Protein AF-A0A3B9YIF7-F1 (afdb_monomer_lite)

Foldseek 3Di:
DDDPPQDQQKWWADKDDFKWKDAPDDTDTDPDPRDGHGAQMKMFAAQQMKIWIAGPQRKIKIFDHGWIKGFNDRDPVDTDIDIPDGDMDIDDDDDD

Sequence (96 aa):
AGIAYAEPGASITKAYGIVQVRESGGWRSIERLPARLWDGGQLRTGSQAGAVLVLEDGSRIELGPDTSFSLDSSSAKDVSMKVSLGRLRAWVQRSV

Structure (mmCIF, N/CA/C/O backbone):
data_AF-A0A3B9YIF7-F1
#
_entry.id   AF-A0A3B9YIF7-F1
#
loop_
_atom_site.group_PDB
_atom_site.id
_atom_site.type_symbol
_atom_site.label_atom_id
_atom_site.label_alt_id
_atom_site.label_comp_id
_atom_site.label_asym_id
_atom_site.label_entity_id
_atom_site.label_seq_id
_atom_site.pdbx_PDB_ins_code
_atom_site.Cartn_x
_atom_site.Cartn_y
_atom_site.Cartn_z
_atom_site.occupancy
_atom_site.B_iso_or_equiv
_atom_site.auth_seq_id
_atom_site.auth_comp_id
_atom_site.auth_asym_id
_atom_site.auth_atom_id
_atom_site.pdbx_PDB_model_num
ATOM 1 N N . ALA A 1 1 ? 14.871 22.716 17.939 1.00 40.09 1 ALA A N 1
ATOM 2 C CA . ALA A 1 1 ? 13.949 22.411 16.829 1.00 40.09 1 ALA A CA 1
ATOM 3 C C . ALA A 1 1 ? 13.832 20.898 16.741 1.00 40.09 1 ALA A C 1
ATOM 5 O O . ALA A 1 1 ? 14.812 20.249 16.399 1.00 40.09 1 ALA A O 1
ATOM 6 N N . GLY A 1 2 ? 12.714 20.331 17.196 1.00 40.88 2 GLY A N 1
ATOM 7 C CA . GLY A 1 2 ? 12.483 18.893 17.084 1.00 40.88 2 GLY A CA 1
ATOM 8 C C . GLY A 1 2 ? 12.257 18.554 15.619 1.00 40.88 2 GLY A C 1
ATOM 9 O O . GLY A 1 2 ? 11.406 19.165 14.979 1.00 40.88 2 GLY A O 1
ATOM 10 N N . ILE A 1 3 ? 13.045 17.635 15.074 1.00 45.91 3 ILE A N 1
ATOM 11 C CA . ILE A 1 3 ? 12.728 17.021 13.789 1.00 45.91 3 ILE A CA 1
ATOM 12 C C . ILE A 1 3 ? 11.416 16.257 13.982 1.00 45.91 3 ILE A C 1
ATOM 14 O O . ILE A 1 3 ? 11.370 15.268 14.708 1.00 45.91 3 ILE A O 1
ATOM 18 N N . ALA A 1 4 ? 10.325 16.773 13.416 1.00 44.66 4 ALA A N 1
ATOM 19 C CA . ALA A 1 4 ? 9.095 16.012 13.290 1.00 44.66 4 ALA A CA 1
ATOM 20 C C . ALA A 1 4 ? 9.417 14.839 12.361 1.00 44.66 4 ALA A C 1
ATOM 22 O O . ALA A 1 4 ? 9.596 15.018 11.156 1.00 44.66 4 ALA A O 1
ATOM 23 N N . TYR A 1 5 ? 9.607 13.654 12.934 1.00 48.31 5 TYR A N 1
ATOM 24 C CA . TYR A 1 5 ? 9.704 12.433 12.154 1.00 48.31 5 TYR A CA 1
ATOM 25 C C . TYR A 1 5 ? 8.330 12.245 11.519 1.00 48.31 5 TYR A C 1
ATOM 27 O O . TYR A 1 5 ? 7.364 12.031 12.241 1.00 48.31 5 TYR A O 1
ATOM 35 N N . ALA A 1 6 ? 8.223 12.416 10.200 1.00 57.47 6 ALA A N 1
ATOM 36 C CA . ALA A 1 6 ? 6.985 12.125 9.491 1.00 57.47 6 ALA A CA 1
ATOM 37 C C . ALA A 1 6 ? 6.593 10.674 9.805 1.00 57.47 6 ALA A C 1
ATOM 39 O O . ALA A 1 6 ? 7.330 9.742 9.452 1.00 57.47 6 ALA A O 1
ATOM 40 N N . GLU A 1 7 ? 5.491 10.499 10.533 1.00 64.06 7 GLU A N 1
ATOM 41 C CA . GLU A 1 7 ? 4.992 9.177 10.884 1.00 64.06 7 GLU A CA 1
ATOM 42 C C . GLU A 1 7 ? 4.515 8.483 9.599 1.00 64.06 7 GLU A C 1
ATOM 44 O O . GLU A 1 7 ? 3.997 9.132 8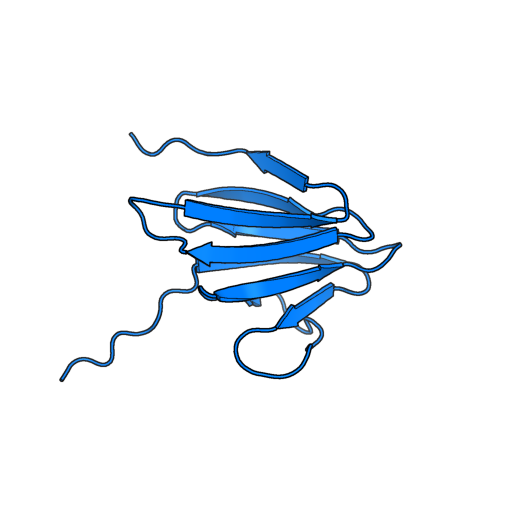.682 1.00 64.06 7 GLU A O 1
ATOM 49 N N . PRO A 1 8 ? 4.812 7.186 9.434 1.00 69.94 8 PRO A N 1
ATOM 50 C CA . PRO A 1 8 ? 4.412 6.468 8.241 1.00 69.94 8 PRO A CA 1
ATOM 51 C C . PRO A 1 8 ? 2.899 6.282 8.260 1.00 69.94 8 PRO A C 1
ATOM 53 O O . PRO A 1 8 ? 2.379 5.516 9.065 1.00 69.94 8 PRO A O 1
ATOM 56 N N . GLY A 1 9 ? 2.205 6.923 7.328 1.00 78.19 9 GLY A N 1
ATOM 57 C CA . GLY A 1 9 ? 0.754 6.882 7.324 1.00 78.19 9 GLY A CA 1
ATOM 58 C C . GLY A 1 9 ? 0.129 5.519 7.027 1.00 78.19 9 GLY A C 1
ATOM 59 O O . GLY A 1 9 ? -1.023 5.272 7.378 1.00 78.19 9 GLY A O 1
ATOM 60 N N . ALA A 1 10 ? 0.889 4.591 6.438 1.00 86.50 10 ALA A N 1
ATOM 61 C CA . ALA A 1 10 ? 0.524 3.182 6.385 1.00 86.50 10 ALA A CA 1
ATOM 62 C C . ALA A 1 10 ? 1.747 2.256 6.440 1.00 86.50 10 ALA A C 1
ATOM 64 O O . ALA A 1 10 ? 2.809 2.533 5.879 1.00 86.50 10 ALA A O 1
ATOM 65 N N . SER A 1 11 ? 1.565 1.083 7.041 1.00 90.88 11 SER A N 1
ATOM 66 C CA . SER A 1 11 ? 2.526 -0.019 7.022 1.00 90.88 11 SER A CA 1
ATOM 67 C C . SER A 1 11 ? 2.059 -1.123 6.080 1.00 90.88 11 SER A C 1
ATOM 69 O O . SER A 1 11 ? 1.034 -1.764 6.290 1.00 90.88 11 SER A O 1
ATOM 71 N N . ILE A 1 12 ? 2.835 -1.391 5.040 1.00 92.69 12 ILE A N 1
ATOM 72 C CA . ILE A 1 12 ? 2.607 -2.476 4.091 1.00 92.69 12 ILE A CA 1
ATOM 73 C C . ILE A 1 12 ? 3.149 -3.754 4.727 1.00 92.69 12 ILE A C 1
ATOM 75 O O . ILE A 1 12 ? 4.357 -3.976 4.793 1.00 92.69 12 ILE A O 1
ATOM 79 N N . THR A 1 13 ? 2.247 -4.590 5.229 1.00 93.81 13 THR A N 1
ATOM 80 C CA . THR A 1 13 ? 2.576 -5.816 5.971 1.00 93.81 13 THR A CA 1
ATOM 81 C C . THR A 1 13 ? 2.725 -7.026 5.060 1.00 93.81 13 THR A C 1
ATOM 83 O O . THR A 1 13 ? 3.457 -7.960 5.386 1.00 93.81 13 THR A O 1
ATOM 86 N N . LYS A 1 14 ? 2.057 -7.015 3.901 1.00 92.94 14 LYS A N 1
ATOM 87 C CA . LYS A 1 14 ? 2.192 -8.042 2.865 1.00 92.94 14 LYS A CA 1
ATOM 88 C C . LYS A 1 14 ? 2.240 -7.400 1.489 1.00 92.94 14 LYS A C 1
ATOM 90 O O . LYS A 1 14 ? 1.502 -6.459 1.217 1.00 92.94 14 LYS A O 1
ATOM 95 N N . ALA A 1 15 ? 3.067 -7.954 0.617 1.00 93.56 15 ALA A N 1
ATOM 96 C CA . ALA A 1 15 ? 3.128 -7.620 -0.796 1.00 93.56 15 ALA A CA 1
ATOM 97 C C . ALA A 1 15 ? 3.521 -8.880 -1.572 1.00 93.56 15 ALA A C 1
ATOM 99 O O . ALA A 1 15 ? 4.398 -9.625 -1.134 1.00 93.56 15 ALA A O 1
ATOM 100 N N . TYR A 1 16 ? 2.862 -9.128 -2.698 1.00 93.06 16 TYR A N 1
ATOM 101 C CA . TYR A 1 16 ? 3.213 -10.198 -3.630 1.00 93.06 16 TYR A CA 1
ATOM 102 C C . TYR A 1 16 ? 3.067 -9.706 -5.069 1.00 93.06 16 TYR A C 1
ATOM 104 O O . TYR A 1 16 ? 2.276 -8.805 -5.348 1.00 93.06 16 TYR A O 1
ATOM 112 N N . GLY A 1 17 ? 3.835 -10.300 -5.984 1.00 92.25 17 GLY A N 1
ATOM 113 C CA . GLY A 1 17 ? 3.927 -9.835 -7.367 1.00 92.25 17 GLY A CA 1
ATOM 114 C C . GLY A 1 17 ? 4.631 -8.478 -7.486 1.00 92.25 17 GLY A C 1
ATOM 115 O O . GLY A 1 17 ? 5.459 -8.110 -6.655 1.00 92.25 17 GLY A O 1
ATOM 116 N N . ILE A 1 18 ? 4.307 -7.727 -8.540 1.00 92.50 18 ILE A N 1
ATOM 117 C CA . ILE A 1 18 ? 4.880 -6.400 -8.794 1.00 92.50 18 ILE A CA 1
ATOM 118 C C . ILE A 1 18 ? 4.119 -5.357 -7.971 1.00 92.50 18 ILE A C 1
ATOM 120 O O . ILE A 1 18 ? 3.046 -4.905 -8.374 1.00 92.50 18 ILE A O 1
ATOM 124 N N . VAL A 1 19 ? 4.688 -4.967 -6.831 1.00 94.19 19 VAL A N 1
ATOM 125 C CA . VAL A 1 19 ? 4.190 -3.864 -6.000 1.00 94.19 19 VAL A CA 1
ATOM 126 C C . VAL A 1 19 ? 5.236 -2.764 -5.955 1.00 94.19 19 VAL A C 1
ATOM 128 O O . VAL A 1 19 ? 6.395 -3.009 -5.615 1.00 94.19 19 VAL A O 1
ATOM 131 N N . GLN A 1 20 ? 4.824 -1.549 -6.307 1.00 94.12 20 GLN A N 1
ATOM 132 C CA . GLN A 1 20 ? 5.704 -0.391 -6.349 1.00 94.12 20 GLN A CA 1
ATOM 133 C C . GLN A 1 20 ? 5.118 0.754 -5.543 1.00 94.12 20 GLN A C 1
ATOM 135 O O . GLN A 1 20 ? 3.914 0.988 -5.576 1.00 94.12 20 GLN A O 1
ATOM 140 N N . VAL A 1 21 ? 5.983 1.485 -4.854 1.00 93.25 21 VAL A N 1
ATOM 141 C CA . VAL A 1 21 ? 5.632 2.672 -4.082 1.00 93.25 21 VAL A CA 1
ATOM 142 C C . VAL A 1 21 ? 6.350 3.894 -4.637 1.00 93.25 21 VAL A C 1
ATOM 144 O O . VAL A 1 21 ? 7.400 3.783 -5.275 1.00 93.25 21 VAL A O 1
ATOM 147 N N . ARG A 1 22 ? 5.780 5.067 -4.404 1.00 92.25 22 ARG A N 1
ATOM 148 C CA . ARG A 1 22 ? 6.327 6.357 -4.806 1.00 92.25 22 ARG A CA 1
ATOM 149 C C . ARG A 1 22 ? 6.000 7.382 -3.731 1.00 92.25 22 ARG A C 1
ATOM 151 O O . ARG A 1 22 ? 4.834 7.632 -3.485 1.00 92.25 22 ARG A O 1
ATOM 158 N N . GLU A 1 23 ? 7.014 7.989 -3.130 1.00 82.94 23 GLU A N 1
ATOM 159 C CA . GLU A 1 23 ? 6.838 9.039 -2.112 1.00 82.94 23 GLU A CA 1
ATOM 160 C C . GLU A 1 23 ? 7.234 10.402 -2.676 1.00 82.94 23 GLU A C 1
ATOM 162 O O . GLU A 1 23 ? 6.383 11.221 -2.991 1.00 82.94 23 GLU A O 1
ATOM 167 N N . SER A 1 24 ? 8.530 10.620 -2.899 1.00 75.44 24 SER A N 1
ATOM 168 C CA . SER A 1 24 ? 9.083 11.900 -3.361 1.00 75.44 24 SER A CA 1
ATOM 169 C C . SER A 1 24 ? 10.039 11.722 -4.547 1.00 75.44 24 SER A C 1
ATOM 171 O O . SER A 1 24 ? 11.113 12.316 -4.608 1.00 75.44 24 SER A O 1
ATOM 173 N N . GLY A 1 25 ? 9.672 10.872 -5.512 1.00 81.38 25 GLY A N 1
ATOM 174 C CA . GLY A 1 25 ? 10.554 10.558 -6.639 1.00 81.38 25 GLY A CA 1
ATOM 175 C C . GLY A 1 25 ? 9.968 9.580 -7.651 1.00 81.38 25 GLY A C 1
ATOM 176 O O . GLY A 1 25 ? 8.802 9.689 -8.029 1.00 81.38 25 GLY A O 1
ATOM 177 N N . GLY A 1 26 ? 10.792 8.648 -8.129 1.00 87.88 26 GLY A N 1
ATOM 178 C CA . GLY A 1 26 ? 10.379 7.585 -9.046 1.00 87.88 26 GLY A CA 1
ATOM 179 C C . GLY A 1 26 ? 9.638 6.441 -8.349 1.00 87.88 26 GLY A C 1
ATOM 180 O O . GLY A 1 26 ? 9.638 6.325 -7.125 1.00 87.88 26 GLY A O 1
ATOM 181 N N . TRP A 1 27 ? 9.012 5.578 -9.147 1.00 92.31 27 TRP A N 1
ATOM 182 C CA . TRP A 1 27 ? 8.440 4.327 -8.654 1.00 92.31 27 TRP A CA 1
ATOM 183 C C . TRP A 1 27 ? 9.557 3.370 -8.239 1.00 92.31 27 TRP A C 1
ATOM 185 O O . TRP A 1 27 ? 10.426 3.054 -9.051 1.00 92.31 27 TRP A O 1
ATOM 195 N N . ARG A 1 28 ? 9.507 2.878 -7.001 1.00 92.38 28 ARG A N 1
ATOM 196 C CA . ARG A 1 28 ? 10.417 1.850 -6.482 1.00 92.38 28 ARG A CA 1
ATOM 197 C C . ARG A 1 28 ? 9.642 0.590 -6.130 1.00 92.38 28 ARG A C 1
ATOM 199 O O . ARG A 1 28 ? 8.543 0.680 -5.592 1.00 92.38 28 ARG A O 1
ATOM 206 N N . SER A 1 29 ? 10.195 -0.578 -6.426 1.00 91.62 29 SER A N 1
ATOM 207 C CA . SER A 1 29 ? 9.596 -1.847 -6.002 1.00 91.62 29 SER A CA 1
ATOM 208 C C . SER A 1 29 ? 9.808 -2.071 -4.506 1.00 91.62 29 SER A C 1
ATOM 210 O O . SER A 1 29 ? 10.810 -1.632 -3.944 1.00 91.62 29 SER A O 1
ATOM 212 N N . ILE A 1 30 ? 8.864 -2.747 -3.854 1.00 90.19 30 ILE A N 1
ATOM 213 C CA . ILE A 1 30 ? 9.027 -3.147 -2.453 1.00 90.19 30 ILE A CA 1
ATOM 214 C C . ILE A 1 30 ? 9.934 -4.374 -2.394 1.00 90.19 30 ILE A C 1
ATOM 216 O O . ILE A 1 30 ? 9.565 -5.440 -2.878 1.00 90.19 30 ILE A O 1
ATOM 220 N N . GLU A 1 31 ? 11.101 -4.228 -1.774 1.00 85.06 31 GLU A N 1
ATOM 221 C CA . GLU A 1 31 ? 12.072 -5.324 -1.639 1.00 85.06 31 GLU A CA 1
ATOM 222 C C . GLU A 1 31 ? 11.996 -6.025 -0.277 1.00 85.06 31 GLU A C 1
ATOM 224 O O . GLU A 1 31 ? 12.360 -7.193 -0.151 1.00 85.06 31 GLU A O 1
ATOM 229 N N . ARG A 1 32 ? 11.528 -5.325 0.766 1.00 86.88 32 ARG A N 1
ATOM 230 C CA . ARG A 1 32 ? 11.446 -5.847 2.138 1.00 86.88 32 ARG A CA 1
ATOM 231 C C . ARG A 1 32 ? 10.143 -5.439 2.806 1.00 86.88 32 ARG A C 1
ATOM 233 O O . ARG A 1 32 ? 9.659 -4.329 2.606 1.00 86.88 32 ARG A O 1
ATOM 240 N N . LEU A 1 33 ? 9.614 -6.344 3.627 1.00 90.50 33 LEU A N 1
ATOM 241 C CA . LEU A 1 33 ? 8.416 -6.138 4.434 1.00 90.50 33 LEU A CA 1
ATOM 242 C C . LEU A 1 33 ? 8.759 -6.206 5.937 1.00 90.50 33 LEU A C 1
ATOM 244 O O . LEU A 1 33 ? 9.646 -6.979 6.309 1.00 90.50 33 LEU A O 1
ATOM 248 N N . PRO A 1 34 ? 8.056 -5.446 6.798 1.00 89.75 34 PRO A N 1
ATOM 249 C CA . PRO A 1 34 ? 7.049 -4.455 6.427 1.00 89.75 34 PRO A CA 1
ATOM 250 C C . PRO A 1 34 ? 7.683 -3.223 5.764 1.00 89.75 34 PRO A C 1
ATOM 252 O O . PRO A 1 34 ? 8.732 -2.744 6.194 1.00 89.75 34 PRO A O 1
ATOM 255 N N . ALA A 1 35 ? 7.045 -2.719 4.709 1.00 90.56 35 ALA A N 1
ATOM 256 C CA . ALA A 1 35 ? 7.423 -1.454 4.082 1.00 90.56 35 ALA A CA 1
ATOM 257 C C . ALA A 1 35 ? 6.540 -0.328 4.620 1.00 90.56 35 ALA A C 1
ATOM 259 O O . ALA A 1 35 ? 5.434 -0.571 5.093 1.00 90.56 35 ALA A O 1
ATOM 260 N N . ARG A 1 36 ? 7.025 0.908 4.557 1.00 89.88 36 ARG A N 1
ATOM 261 C CA . ARG A 1 36 ? 6.282 2.089 5.006 1.00 89.88 36 ARG A CA 1
ATOM 262 C C . ARG A 1 36 ? 5.819 2.882 3.794 1.00 89.88 36 ARG A C 1
ATOM 264 O O . ARG A 1 36 ? 6.559 2.980 2.819 1.00 89.88 36 ARG A O 1
ATOM 271 N N . LEU A 1 37 ? 4.606 3.408 3.873 1.00 87.94 37 LEU A N 1
ATOM 272 C CA . LEU A 1 37 ? 4.062 4.395 2.956 1.00 87.94 37 LEU A CA 1
ATOM 273 C C . LEU A 1 37 ? 3.783 5.653 3.773 1.00 87.94 37 LEU A C 1
ATOM 275 O O . LEU A 1 37 ? 3.058 5.595 4.763 1.00 87.94 37 LEU A O 1
ATOM 279 N N . TRP A 1 38 ? 4.392 6.763 3.382 1.00 87.25 38 TRP A N 1
ATOM 280 C CA . TRP A 1 38 ? 4.192 8.053 4.035 1.00 87.25 38 TRP A CA 1
ATOM 281 C C . TRP A 1 38 ? 3.044 8.821 3.384 1.00 87.25 38 TRP A C 1
ATOM 283 O O . TRP A 1 38 ? 2.635 8.505 2.264 1.00 87.25 38 TRP A O 1
ATOM 293 N N . ASP A 1 39 ? 2.553 9.840 4.085 1.00 85.25 39 ASP A N 1
ATOM 294 C CA . ASP A 1 39 ? 1.575 10.787 3.553 1.00 85.25 39 ASP A CA 1
ATOM 295 C C . ASP A 1 39 ? 2.058 11.431 2.247 1.00 85.25 39 ASP A C 1
ATOM 297 O O . ASP A 1 39 ? 3.242 11.732 2.068 1.00 85.25 39 ASP A O 1
ATOM 301 N N . GLY A 1 40 ? 1.134 11.596 1.302 1.00 85.62 40 GLY A N 1
ATOM 302 C CA . GLY A 1 40 ? 1.418 11.961 -0.087 1.00 85.62 40 GLY A CA 1
ATOM 303 C C . GLY A 1 40 ? 1.968 10.809 -0.940 1.00 85.62 40 GLY A C 1
ATOM 304 O O . GLY A 1 40 ? 2.176 10.975 -2.145 1.00 85.62 40 GLY A O 1
ATOM 305 N N . GLY A 1 41 ? 2.208 9.639 -0.345 1.00 89.38 41 GLY A N 1
ATOM 306 C CA . GLY A 1 41 ? 2.729 8.461 -1.020 1.00 89.38 41 GLY A CA 1
ATOM 307 C C . GLY A 1 41 ? 1.699 7.763 -1.907 1.00 89.38 41 GLY A C 1
ATOM 308 O O . GLY A 1 41 ? 0.498 7.737 -1.646 1.00 89.38 41 GLY A O 1
ATOM 309 N N . GLN A 1 42 ? 2.190 7.125 -2.963 1.00 92.12 42 GLN A N 1
ATOM 310 C CA . GLN A 1 42 ? 1.409 6.325 -3.896 1.00 92.12 42 GLN A CA 1
ATOM 311 C C . GLN A 1 42 ? 1.908 4.883 -3.904 1.00 92.12 42 GLN A C 1
ATOM 313 O O . GLN A 1 42 ? 3.105 4.623 -3.791 1.00 92.12 42 GLN A O 1
ATOM 318 N N . LEU A 1 43 ? 0.996 3.940 -4.100 1.00 92.62 43 LEU A N 1
ATOM 319 C CA . LEU A 1 43 ? 1.273 2.523 -4.269 1.00 92.62 43 LEU A CA 1
ATOM 320 C C . LEU A 1 43 ? 0.535 2.019 -5.506 1.00 92.62 43 LEU A C 1
ATOM 322 O O . LEU A 1 43 ? -0.643 2.308 -5.701 1.00 92.62 43 LEU A O 1
ATOM 326 N N . ARG A 1 44 ? 1.220 1.244 -6.343 1.00 93.94 44 ARG A N 1
ATOM 327 C CA . ARG A 1 44 ? 0.597 0.540 -7.462 1.00 93.94 44 ARG A CA 1
ATOM 328 C C . ARG A 1 44 ? 0.912 -0.946 -7.453 1.00 93.94 44 ARG A C 1
ATOM 330 O O . ARG A 1 44 ? 2.027 -1.351 -7.116 1.00 93.94 44 ARG A O 1
ATOM 337 N N . THR A 1 45 ? -0.066 -1.741 -7.856 1.00 94.62 45 THR A N 1
ATOM 338 C CA . THR A 1 45 ? 0.039 -3.190 -8.026 1.00 94.62 45 THR A CA 1
ATOM 339 C C . THR A 1 45 ? -0.115 -3.542 -9.507 1.00 94.62 45 THR A C 1
ATOM 341 O O . THR A 1 45 ? -0.943 -2.972 -10.214 1.00 94.62 45 THR A O 1
ATOM 344 N N . GLY A 1 46 ? 0.710 -4.466 -9.998 1.00 92.94 46 GLY A N 1
ATOM 345 C CA . GLY A 1 46 ? 0.559 -5.054 -11.333 1.00 92.94 46 GLY A CA 1
ATOM 346 C C . GLY A 1 46 ? -0.570 -6.090 -11.416 1.00 92.94 46 GLY A C 1
ATOM 347 O O . GLY A 1 46 ? -1.246 -6.385 -10.430 1.00 92.94 46 GLY A O 1
ATOM 348 N N . SER A 1 47 ? -0.740 -6.702 -12.587 1.00 89.31 47 SER A N 1
ATOM 349 C CA . SER A 1 47 ? -1.898 -7.559 -12.902 1.00 89.31 47 SER A CA 1
ATOM 350 C C . SER A 1 47 ? -1.969 -8.895 -12.153 1.00 89.31 47 SER A C 1
ATOM 352 O O . SER A 1 47 ? -3.016 -9.532 -12.100 1.00 89.31 47 SER A O 1
ATOM 354 N N . GLN A 1 48 ? -0.869 -9.327 -11.535 1.00 91.81 48 GLN A N 1
ATOM 355 C CA . GLN A 1 48 ? -0.809 -10.507 -10.658 1.00 91.81 48 GLN A CA 1
ATOM 356 C C . GLN A 1 48 ? -0.197 -10.150 -9.300 1.00 91.81 48 GLN A C 1
ATOM 358 O O . GLN A 1 48 ? 0.566 -10.919 -8.714 1.00 91.81 48 GLN A O 1
ATOM 363 N N . ALA A 1 49 ? -0.471 -8.935 -8.831 1.00 94.12 49 ALA A N 1
ATOM 364 C CA . ALA A 1 49 ? 0.089 -8.409 -7.601 1.00 94.12 49 ALA A CA 1
ATOM 365 C C . ALA A 1 49 ? -1.001 -8.045 -6.595 1.00 94.12 49 ALA A C 1
ATOM 367 O O . ALA A 1 49 ? -2.158 -7.822 -6.950 1.00 94.12 49 ALA A O 1
ATOM 368 N N . GLY A 1 50 ? -0.611 -7.956 -5.332 1.00 93.50 50 GLY A N 1
ATOM 369 C CA . GLY A 1 50 ? -1.487 -7.492 -4.270 1.00 93.50 50 GLY A CA 1
ATOM 370 C C . GLY A 1 50 ? -0.693 -7.028 -3.064 1.00 93.50 50 GLY A C 1
ATOM 371 O O . GLY A 1 50 ? 0.460 -7.419 -2.867 1.00 93.50 50 GLY A O 1
ATOM 372 N N . ALA A 1 51 ? -1.315 -6.170 -2.264 1.00 94.44 51 ALA A N 1
ATOM 373 C CA . ALA A 1 51 ? -0.691 -5.591 -1.085 1.00 94.44 51 ALA A CA 1
ATOM 374 C C . ALA A 1 51 ? -1.687 -5.497 0.069 1.00 94.44 51 ALA A C 1
ATOM 376 O O . ALA A 1 51 ? -2.865 -5.227 -0.143 1.00 94.44 51 ALA A O 1
ATOM 377 N N . VAL A 1 52 ? -1.203 -5.702 1.291 1.00 94.38 52 VAL A N 1
ATOM 378 C CA . VAL A 1 52 ? -1.962 -5.484 2.523 1.00 94.38 52 VAL A CA 1
ATOM 379 C C . VAL A 1 52 ? -1.286 -4.368 3.297 1.00 94.38 52 VAL A C 1
ATOM 381 O O . VAL A 1 52 ? -0.122 -4.493 3.683 1.00 94.38 52 VAL A O 1
ATOM 384 N N . LEU A 1 53 ? -2.024 -3.292 3.526 1.00 91.81 53 LEU A N 1
ATOM 385 C CA . LEU A 1 53 ? -1.625 -2.148 4.321 1.00 91.81 53 LEU A CA 1
ATOM 386 C C . LEU A 1 53 ? -2.390 -2.158 5.643 1.00 91.81 53 LEU A C 1
ATOM 388 O O . LEU A 1 53 ? -3.557 -2.544 5.700 1.00 91.81 53 LEU A O 1
ATOM 392 N N . VAL A 1 54 ? -1.712 -1.742 6.699 1.00 90.00 54 VAL A N 1
ATOM 393 C CA . VAL A 1 54 ? -2.277 -1.490 8.020 1.00 90.00 54 VAL A CA 1
ATOM 394 C C . VAL A 1 54 ? -1.970 -0.041 8.356 1.00 90.00 54 VAL A C 1
ATOM 396 O O . VAL A 1 54 ? -0.810 0.369 8.307 1.00 90.00 54 VAL A O 1
ATOM 399 N N . LEU A 1 55 ? -3.013 0.730 8.620 1.00 85.31 55 LEU A N 1
ATOM 400 C CA . LEU A 1 55 ? -2.932 2.121 9.042 1.00 85.31 55 LEU A CA 1
ATOM 401 C C . LEU A 1 55 ? -2.652 2.211 10.544 1.00 85.31 55 LEU A C 1
ATOM 403 O O . LEU A 1 55 ? -2.798 1.226 11.270 1.00 85.31 55 LEU A O 1
ATOM 407 N N . GLU A 1 56 ? -2.240 3.387 11.014 1.00 80.19 56 GLU A N 1
ATOM 408 C CA . GLU A 1 56 ? -1.928 3.600 12.435 1.00 80.19 56 GLU A CA 1
ATOM 409 C C . GLU A 1 56 ? -3.149 3.448 13.352 1.00 80.19 56 GLU A C 1
ATOM 411 O O . GLU A 1 56 ? -3.015 3.007 14.491 1.00 80.19 56 GLU A O 1
ATOM 416 N N . ASP A 1 57 ? -4.350 3.724 12.842 1.00 75.81 57 ASP A N 1
ATOM 417 C CA . ASP A 1 57 ? -5.625 3.498 13.536 1.00 75.81 57 ASP A CA 1
ATOM 418 C C . ASP A 1 57 ? -6.015 2.002 13.634 1.00 75.81 57 ASP A C 1
ATOM 420 O O . ASP A 1 57 ? -7.034 1.648 14.230 1.00 75.81 57 ASP A O 1
ATOM 424 N N . GLY A 1 58 ? -5.213 1.103 13.054 1.00 82.81 58 GLY A N 1
ATOM 425 C CA . GLY A 1 58 ? -5.485 -0.332 12.974 1.00 82.81 58 GLY A CA 1
ATOM 426 C C . GLY A 1 58 ? -6.376 -0.737 11.798 1.00 82.81 58 GLY A C 1
ATOM 427 O O . GLY A 1 58 ? -6.631 -1.929 11.607 1.00 82.81 58 GLY A O 1
ATOM 428 N N . SER A 1 59 ? -6.820 0.213 10.974 1.00 85.00 59 SER A N 1
ATOM 429 C CA . SER A 1 59 ? -7.564 -0.073 9.754 1.00 85.00 59 SER A CA 1
ATOM 430 C C . SER A 1 59 ? -6.709 -0.889 8.787 1.00 85.00 59 SER A C 1
ATOM 432 O O . SER A 1 59 ? -5.522 -0.634 8.572 1.00 85.00 59 SER A O 1
ATOM 434 N N . ARG A 1 60 ? -7.328 -1.892 8.167 1.00 90.50 60 ARG A N 1
ATOM 435 C CA . ARG A 1 60 ? -6.669 -2.800 7.226 1.00 90.50 60 ARG A CA 1
ATOM 436 C C . ARG A 1 60 ? -7.168 -2.543 5.819 1.00 90.50 60 ARG A C 1
ATOM 438 O O . ARG A 1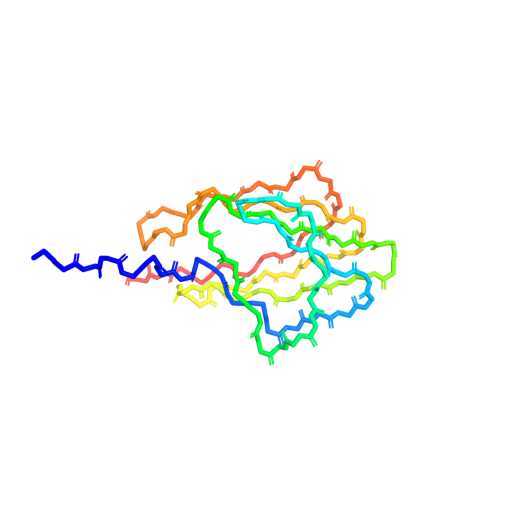 60 ? -8.371 -2.502 5.578 1.00 90.50 60 ARG A O 1
ATOM 445 N N . ILE A 1 61 ? -6.243 -2.449 4.875 1.00 90.81 61 ILE A N 1
ATOM 446 C CA . ILE A 1 61 ? -6.532 -2.210 3.465 1.00 90.81 61 ILE A CA 1
ATOM 447 C C . ILE A 1 61 ? -5.858 -3.291 2.639 1.00 90.81 61 ILE A C 1
ATOM 449 O O . ILE A 1 61 ? -4.661 -3.522 2.752 1.00 90.81 61 ILE A O 1
ATOM 453 N N . GLU A 1 62 ? -6.622 -3.944 1.778 1.00 93.81 62 GLU A N 1
ATOM 454 C CA . GLU A 1 62 ? -6.114 -4.901 0.806 1.00 93.81 62 GLU A CA 1
ATOM 455 C C . GLU A 1 62 ? -6.320 -4.369 -0.605 1.00 93.81 62 GLU A C 1
ATOM 457 O O . GLU A 1 62 ? -7.436 -4.044 -1.020 1.00 93.81 62 GLU A O 1
ATOM 462 N N . LEU A 1 63 ? -5.215 -4.297 -1.337 1.00 92.94 63 LEU A N 1
ATOM 463 C CA . LEU A 1 63 ? -5.153 -3.906 -2.732 1.00 92.94 63 LEU A CA 1
ATOM 464 C C . LEU A 1 63 ? -5.038 -5.163 -3.585 1.00 92.94 63 LEU A C 1
ATOM 466 O O . LEU A 1 63 ? -4.173 -6.015 -3.352 1.00 92.94 63 LEU A O 1
ATOM 470 N N . GLY A 1 64 ? -5.929 -5.272 -4.563 1.00 92.88 64 GLY A N 1
ATOM 471 C CA . GLY A 1 64 ? -5.904 -6.329 -5.560 1.00 92.88 64 GLY A CA 1
ATOM 472 C C . GLY A 1 64 ? -4.951 -6.023 -6.718 1.00 92.88 64 GLY A C 1
ATOM 473 O O . GLY A 1 64 ? -4.190 -5.056 -6.661 1.00 92.88 64 GLY A O 1
ATOM 474 N N . PRO A 1 65 ? -5.013 -6.822 -7.793 1.00 93.50 65 PRO A N 1
ATOM 475 C CA . PRO A 1 65 ? -4.259 -6.560 -9.013 1.00 93.50 65 PRO A CA 1
ATOM 476 C C . PRO A 1 65 ? -4.718 -5.276 -9.710 1.00 93.50 65 PRO A C 1
ATOM 478 O O . PRO A 1 65 ? -5.838 -4.805 -9.483 1.00 93.50 65 PRO A O 1
ATOM 481 N N . ASP A 1 66 ? -3.828 -4.720 -10.534 1.00 93.00 66 ASP A N 1
ATOM 482 C CA . ASP A 1 66 ? -4.045 -3.516 -11.355 1.00 93.00 66 ASP A CA 1
ATOM 483 C C . ASP A 1 66 ? -4.596 -2.326 -10.556 1.00 93.00 66 ASP A C 1
ATOM 485 O O . ASP A 1 66 ? -5.457 -1.571 -11.014 1.00 93.00 66 ASP A O 1
ATOM 489 N N . THR A 1 67 ? -4.126 -2.179 -9.317 1.00 91.94 67 THR A N 1
ATOM 490 C CA . THR 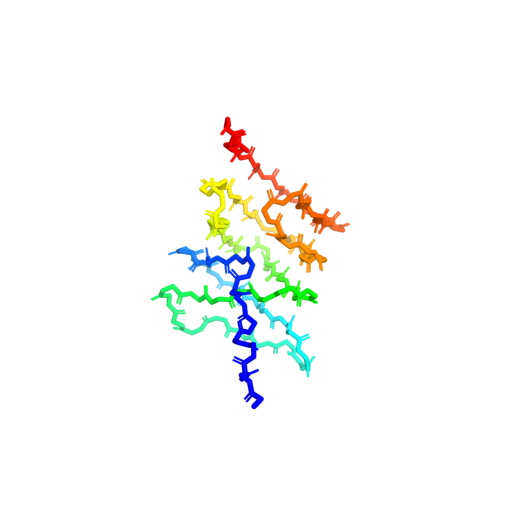A 1 67 ? -4.632 -1.177 -8.384 1.00 91.94 67 THR A CA 1
ATOM 491 C C . THR A 1 67 ? -3.666 -0.010 -8.265 1.00 91.94 67 THR A C 1
ATOM 493 O O . THR A 1 67 ? -2.473 -0.202 -8.058 1.00 91.94 67 THR A O 1
ATOM 496 N N . SER A 1 68 ? -4.185 1.212 -8.395 1.00 91.31 68 SER A N 1
ATOM 497 C CA . SER A 1 68 ? -3.459 2.458 -8.124 1.00 91.31 68 SER A CA 1
ATOM 498 C C . SER A 1 68 ? -4.065 3.142 -6.909 1.00 91.31 68 SER A C 1
ATOM 500 O O . SER A 1 68 ? -5.219 3.574 -6.944 1.00 91.31 68 SER A O 1
ATOM 502 N N . PHE A 1 69 ? -3.275 3.236 -5.849 1.00 91.25 69 PHE A N 1
ATOM 503 C CA . PHE A 1 69 ? -3.645 3.761 -4.546 1.00 91.25 69 PHE A CA 1
ATOM 504 C C . PHE A 1 69 ? -2.774 4.973 -4.197 1.00 91.25 69 PHE A C 1
ATOM 506 O O . PHE A 1 69 ? -1.564 4.950 -4.407 1.00 91.25 69 PHE A O 1
ATOM 513 N N . SER A 1 70 ? -3.382 6.014 -3.642 1.00 89.12 70 SER A N 1
ATOM 514 C CA . SER A 1 70 ? -2.697 7.184 -3.093 1.00 89.12 70 SER A CA 1
ATOM 515 C C . SER A 1 70 ? -3.174 7.428 -1.666 1.00 89.12 70 SER A C 1
ATOM 517 O O . SER A 1 70 ? -4.380 7.410 -1.403 1.00 89.12 70 SER A O 1
ATOM 519 N N . LEU A 1 71 ? -2.228 7.686 -0.769 1.00 87.25 71 LEU A N 1
ATOM 520 C CA . LEU A 1 71 ? -2.476 8.141 0.590 1.00 87.25 71 LEU A CA 1
ATOM 521 C C . LEU A 1 71 ? -2.210 9.647 0.635 1.00 87.25 71 LEU A C 1
ATOM 523 O O . LEU A 1 71 ? -1.062 10.062 0.528 1.00 87.25 71 LEU A O 1
ATOM 527 N N . ASP A 1 72 ? -3.261 10.457 0.745 1.00 81.19 72 ASP A N 1
ATOM 528 C CA . ASP A 1 72 ? -3.129 11.918 0.821 1.00 81.19 72 ASP A CA 1
ATOM 529 C C . ASP A 1 72 ? -2.782 12.350 2.253 1.00 81.19 72 ASP A C 1
ATOM 531 O O . ASP A 1 72 ? -1.851 13.126 2.455 1.00 81.19 72 ASP A O 1
ATOM 535 N N . SER A 1 73 ? -3.493 11.811 3.249 1.00 74.50 73 SER A N 1
ATOM 536 C CA . SER A 1 73 ? -3.202 12.032 4.669 1.00 74.50 73 SER A CA 1
ATOM 537 C C . SER A 1 73 ? -3.743 10.888 5.524 1.00 74.50 73 SER A C 1
ATOM 539 O O . SER A 1 73 ? -4.840 10.394 5.261 1.00 74.50 73 SER A O 1
ATOM 541 N N . SER A 1 74 ? -2.996 10.477 6.547 1.00 65.88 74 SER A N 1
ATOM 542 C CA . SER A 1 74 ? -3.382 9.426 7.496 1.00 65.88 74 SER A CA 1
ATOM 543 C C . SER A 1 74 ? -3.543 9.920 8.938 1.00 65.88 74 SER A C 1
ATOM 545 O O . SER A 1 74 ? -3.374 9.138 9.875 1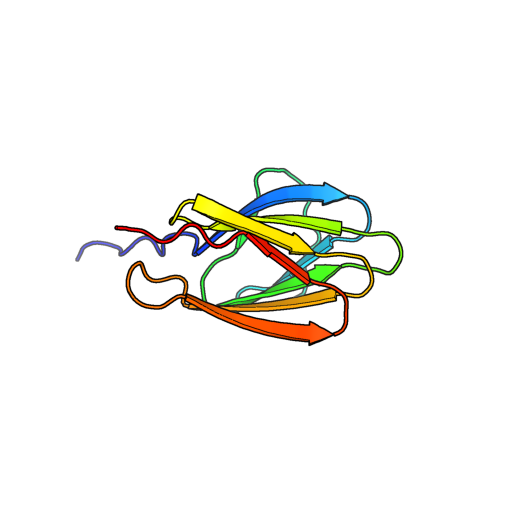.00 65.88 74 SER A O 1
ATOM 547 N N . SER A 1 75 ? -3.795 11.212 9.159 1.00 65.06 75 SER A N 1
ATOM 548 C CA . SER A 1 75 ? -3.852 11.753 10.519 1.00 65.06 75 SER A CA 1
ATOM 549 C C . SER A 1 75 ? -4.940 11.066 11.355 1.00 65.06 75 SER A C 1
ATOM 551 O O . SER A 1 75 ? -6.013 10.748 10.849 1.00 65.06 75 SER A O 1
A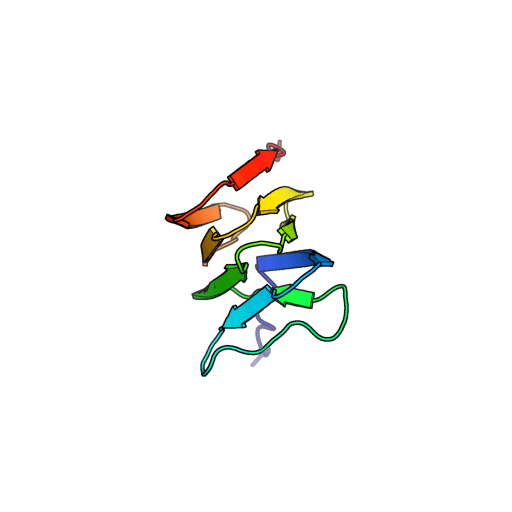TOM 553 N N . ALA A 1 76 ? -4.720 10.931 12.668 1.00 57.09 76 ALA A N 1
ATOM 554 C CA . ALA A 1 76 ? -5.672 10.331 13.614 1.00 57.09 76 ALA A CA 1
ATOM 555 C C . ALA A 1 76 ? -7.087 10.952 13.594 1.00 57.09 76 ALA A C 1
ATOM 557 O O . ALA A 1 76 ? -8.024 10.373 14.139 1.00 57.09 76 ALA A O 1
ATOM 558 N N . LYS A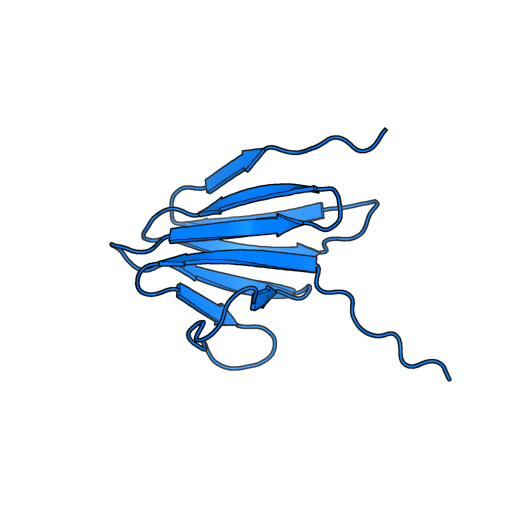 1 77 ? -7.249 12.141 12.999 1.00 60.09 77 LYS A N 1
ATOM 559 C CA . LYS A 1 77 ? -8.540 12.823 12.839 1.00 60.09 77 LYS A CA 1
ATOM 560 C C . LYS A 1 77 ? -9.135 12.706 11.438 1.00 60.09 77 LYS A C 1
ATOM 562 O O . LYS A 1 77 ? -10.341 12.879 11.306 1.00 60.09 77 LYS A O 1
ATOM 567 N N . ASP A 1 78 ? -8.313 12.454 10.423 1.00 67.44 78 ASP A N 1
ATOM 568 C CA . ASP A 1 78 ? -8.725 12.497 9.024 1.00 67.44 78 ASP A CA 1
ATOM 569 C C . ASP A 1 78 ? -7.837 11.568 8.189 1.00 67.44 78 ASP A C 1
ATOM 571 O O . ASP A 1 78 ? -6.640 11.809 8.014 1.00 67.44 78 ASP A O 1
ATOM 575 N N . VAL A 1 79 ? -8.436 10.485 7.691 1.00 73.62 79 VAL A N 1
ATOM 576 C CA . VAL A 1 79 ? -7.779 9.538 6.790 1.00 73.62 79 VAL A CA 1
ATOM 577 C C . VAL A 1 79 ? -8.352 9.752 5.395 1.00 73.62 79 VAL A C 1
ATOM 579 O O . VAL A 1 79 ? -9.474 9.346 5.090 1.00 73.62 79 VAL A O 1
ATOM 582 N N . SER A 1 80 ? -7.565 10.398 4.539 1.00 78.25 80 SER A N 1
ATOM 583 C CA . SER A 1 80 ? -7.911 10.712 3.156 1.00 78.25 80 SER A CA 1
ATOM 584 C C . SER A 1 80 ? -7.105 9.841 2.201 1.00 78.25 80 SER A C 1
ATOM 586 O O . SER A 1 80 ? -5.876 9.907 2.128 1.00 78.25 80 SER A O 1
ATOM 588 N N . MET A 1 81 ? -7.817 9.007 1.445 1.00 81.38 81 MET A N 1
ATOM 589 C CA . MET A 1 81 ? -7.227 8.025 0.538 1.00 81.38 81 MET A CA 1
ATOM 590 C C . MET A 1 81 ? -7.951 8.047 -0.796 1.00 81.38 81 MET A C 1
ATOM 592 O O . MET A 1 81 ? -9.170 8.219 -0.853 1.00 81.38 81 MET A O 1
ATOM 596 N N . LYS A 1 82 ? -7.213 7.808 -1.877 1.00 84.25 82 LYS A N 1
ATOM 597 C CA . LYS A 1 82 ? -7.779 7.740 -3.222 1.00 84.25 82 LYS A CA 1
ATOM 598 C C . LYS A 1 82 ? -7.367 6.449 -3.911 1.00 84.25 82 LYS A C 1
ATOM 600 O O . LYS A 1 82 ? -6.192 6.096 -3.954 1.00 84.25 82 LYS A O 1
ATOM 605 N N . VAL A 1 83 ? -8.347 5.777 -4.505 1.00 82.38 83 VAL A N 1
ATOM 606 C CA . VAL A 1 83 ? -8.121 4.690 -5.460 1.00 82.38 83 VAL A CA 1
ATOM 607 C C . VAL A 1 83 ? -8.523 5.195 -6.828 1.00 82.38 83 VAL A C 1
ATOM 609 O O . VAL A 1 83 ? -9.674 5.568 -7.039 1.00 82.38 83 VAL A O 1
ATOM 612 N N . SER A 1 84 ? -7.568 5.216 -7.749 1.00 77.81 84 SER A N 1
ATOM 613 C CA . SER A 1 84 ? -7.811 5.689 -9.114 1.00 77.81 84 SER A CA 1
ATOM 614 C C . SER A 1 84 ? -8.226 4.556 -10.051 1.00 77.81 84 SER A C 1
ATOM 616 O O . SER A 1 84 ? -8.945 4.786 -11.017 1.00 77.81 84 SER A O 1
ATOM 618 N N . LEU A 1 85 ? -7.766 3.332 -9.785 1.00 78.75 85 LEU A N 1
ATOM 619 C CA . LEU A 1 85 ? -8.024 2.151 -10.609 1.00 78.75 85 LEU A CA 1
ATOM 620 C C . LEU A 1 85 ? -7.868 0.892 -9.752 1.00 78.75 85 LEU A C 1
ATOM 622 O O . LEU A 1 85 ? -7.045 0.897 -8.838 1.00 78.75 85 LEU A O 1
ATOM 626 N N . GLY A 1 86 ? -8.617 -0.166 -10.071 1.00 83.75 86 GLY A N 1
ATOM 627 C CA . GLY A 1 86 ? -8.447 -1.503 -9.499 1.00 83.75 86 GLY A CA 1
ATOM 628 C C . GLY A 1 86 ? -9.472 -1.869 -8.429 1.00 83.75 86 GLY A C 1
ATOM 629 O O . GLY A 1 86 ? -10.595 -1.366 -8.416 1.00 83.75 86 GLY A O 1
ATOM 630 N N . ARG A 1 87 ? -9.097 -2.802 -7.547 1.00 82.56 87 ARG A N 1
ATOM 631 C CA . ARG A 1 87 ? -9.966 -3.320 -6.481 1.00 82.56 87 ARG A CA 1
ATOM 632 C C . ARG A 1 87 ? -9.334 -3.056 -5.125 1.00 82.56 87 ARG A C 1
ATOM 634 O O . ARG A 1 87 ? -8.223 -3.509 -4.861 1.00 82.56 87 ARG A O 1
ATOM 641 N N . LEU A 1 88 ? -10.086 -2.391 -4.255 1.00 87.12 88 LEU A N 1
ATOM 642 C CA . LEU A 1 88 ? -9.716 -2.145 -2.868 1.00 87.12 88 LEU A CA 1
ATOM 643 C C . LEU A 1 88 ? -10.750 -2.781 -1.942 1.00 87.12 88 LEU A C 1
ATOM 645 O O . LEU A 1 88 ? -11.956 -2.677 -2.165 1.00 87.12 88 LEU A O 1
ATOM 649 N N . ARG A 1 89 ? -10.266 -3.432 -0.885 1.00 87.12 89 ARG A N 1
ATOM 650 C CA . ARG A 1 89 ? -11.074 -3.857 0.259 1.00 87.12 89 ARG A CA 1
ATOM 651 C C . ARG A 1 89 ? -10.512 -3.174 1.494 1.00 87.12 89 ARG A C 1
ATOM 653 O O . ARG A 1 89 ? -9.334 -3.339 1.783 1.00 87.12 89 ARG A O 1
ATOM 660 N N . ALA A 1 90 ? -11.336 -2.415 2.204 1.00 84.31 90 ALA A N 1
ATOM 661 C CA . ALA A 1 90 ? -10.946 -1.780 3.454 1.00 84.31 90 ALA A CA 1
ATOM 662 C C . ALA A 1 90 ? -11.825 -2.283 4.596 1.00 84.31 90 ALA A C 1
ATOM 664 O O . ALA A 1 90 ? -13.046 -2.367 4.470 1.00 84.31 90 ALA A O 1
ATOM 665 N N . TRP A 1 91 ? -11.178 -2.589 5.712 1.00 86.75 91 TRP A N 1
ATOM 666 C CA . TRP A 1 91 ? -11.797 -2.810 7.006 1.00 86.75 91 TRP A CA 1
ATOM 667 C C . TRP A 1 91 ? -11.382 -1.633 7.874 1.00 86.75 91 TRP A C 1
ATOM 669 O O . TRP A 1 91 ? -10.236 -1.562 8.316 1.00 86.75 91 TRP A O 1
ATOM 679 N N . VAL A 1 92 ? -12.299 -0.684 8.045 1.00 80.44 92 VAL A N 1
ATOM 680 C CA . VAL A 1 92 ? -12.045 0.529 8.822 1.00 80.44 92 VAL A CA 1
ATOM 681 C C . VAL A 1 92 ? -12.350 0.228 10.278 1.00 80.44 92 VAL A C 1
ATOM 683 O O . VAL A 1 92 ? -13.491 -0.101 10.619 1.00 80.44 92 VAL A O 1
ATOM 686 N N . GLN A 1 93 ? -11.336 0.320 11.130 1.00 74.88 93 GLN A N 1
ATOM 687 C CA . GLN A 1 93 ? -11.537 0.215 12.563 1.00 74.88 93 GLN A CA 1
ATOM 688 C C . GLN A 1 93 ? -11.872 1.613 13.073 1.00 74.88 93 GLN A C 1
ATOM 690 O O . GLN A 1 93 ? -11.043 2.513 13.051 1.00 74.88 93 GLN A O 1
ATOM 695 N N . ARG A 1 94 ? -13.128 1.829 13.476 1.00 56.59 94 ARG A N 1
ATOM 696 C CA . ARG A 1 94 ? -13.524 3.109 14.063 1.00 56.59 94 ARG A CA 1
ATOM 697 C C . ARG A 1 94 ? -12.832 3.238 15.420 1.00 56.59 94 ARG A C 1
ATOM 699 O O . ARG A 1 94 ? -13.182 2.508 16.345 1.00 56.59 94 ARG A O 1
ATOM 706 N N . SER A 1 95 ? -11.887 4.163 15.528 1.00 49.94 95 SER A N 1
ATOM 707 C CA . SER A 1 95 ? -11.380 4.625 16.818 1.00 49.94 95 SER A CA 1
ATOM 708 C C . SER A 1 95 ? -12.538 5.264 17.588 1.00 49.94 95 SER A C 1
ATOM 710 O O . SER A 1 95 ? -13.181 6.189 17.084 1.00 49.94 95 SER A O 1
ATOM 712 N N . VAL A 1 96 ? -12.865 4.689 18.746 1.00 46.22 96 VAL A N 1
ATOM 713 C CA . VAL A 1 96 ? -13.783 5.266 19.744 1.00 46.22 96 VAL A CA 1
ATOM 714 C C . VAL A 1 96 ? -13.066 6.375 20.496 1.00 46.22 96 VAL A C 1
ATOM 716 O O . VAL A 1 96 ? -11.865 6.182 20.790 1.00 46.22 96 VAL A O 1
#

pLDDT: mean 82.44, std 13.9, range [40.09, 94.62]

Secondary structure (DSSP, 8-state):
--------SEEEEEEESSEEEESSSS-EE--SSSEEE-TT-EEEE-TT-EEEEEETTS-EEEE-TT-EEEEEEEETTEEEEEEEES-EEEE-----

Radius of gyration: 12.88 Å; chains: 1; bounding box: 28×33×33 Å